Protein AF-A0A076LIF5-F1 (afdb_monomer_lite)

pLDDT: mean 83.2, std 17.37, range [38.41, 97.69]

Structure (mmCIF, N/CA/C/O backbone):
data_AF-A0A076LIF5-F1
#
_entry.id   AF-A0A076LIF5-F1
#
loop_
_atom_site.group_PDB
_atom_site.id
_atom_site.type_symbol
_atom_site.label_atom_id
_atom_site.label_alt_id
_atom_site.label_comp_id
_atom_site.label_asym_id
_atom_site.label_entity_id
_atom_site.label_seq_id
_atom_site.pdbx_PDB_ins_code
_atom_site.Cartn_x
_atom_site.Cartn_y
_atom_site.Cartn_z
_atom_site.occupancy
_atom_site.B_iso_or_equiv
_atom_site.auth_seq_id
_atom_site.auth_comp_id
_atom_site.auth_asym_id
_atom_site.auth_atom_id
_atom_site.pdbx_PDB_model_num
ATOM 1 N N . MET A 1 1 ? 68.777 -13.211 41.791 1.00 39.59 1 MET A N 1
ATOM 2 C CA . MET A 1 1 ? 68.237 -12.254 40.800 1.00 39.59 1 MET A CA 1
ATOM 3 C C . MET A 1 1 ? 66.782 -12.608 40.565 1.00 39.59 1 MET A C 1
ATOM 5 O O . MET A 1 1 ? 66.503 -13.609 39.922 1.00 39.59 1 MET A O 1
ATOM 9 N N . THR A 1 2 ? 65.867 -11.867 41.181 1.00 38.41 2 THR A N 1
ATOM 10 C CA . THR A 1 2 ? 64.433 -12.187 41.182 1.00 38.41 2 THR A CA 1
ATOM 11 C C . THR A 1 2 ? 63.754 -11.378 40.079 1.00 38.41 2 THR A C 1
ATOM 13 O O . THR A 1 2 ? 63.807 -10.152 40.086 1.00 38.41 2 THR A O 1
ATOM 16 N N . MET A 1 3 ? 63.189 -12.066 39.087 1.00 38.62 3 MET A N 1
ATOM 17 C CA . MET A 1 3 ? 62.575 -11.472 37.895 1.00 38.62 3 MET A CA 1
ATOM 18 C C . MET A 1 3 ? 61.210 -10.851 38.254 1.00 38.62 3 MET A C 1
ATOM 20 O O . MET A 1 3 ? 60.306 -11.552 38.704 1.00 38.62 3 MET A O 1
ATOM 24 N N . MET A 1 4 ? 61.048 -9.539 38.061 1.00 39.41 4 MET A N 1
ATOM 25 C CA . MET A 1 4 ? 59.774 -8.825 38.231 1.00 39.41 4 MET A CA 1
ATOM 26 C C . MET A 1 4 ? 58.822 -9.152 37.070 1.00 39.41 4 MET A C 1
ATOM 28 O O . MET A 1 4 ? 59.076 -8.784 35.922 1.00 39.41 4 MET A O 1
ATOM 32 N N . LYS A 1 5 ? 57.705 -9.825 37.367 1.00 47.19 5 LYS A N 1
ATOM 33 C CA . LYS A 1 5 ? 56.624 -10.104 36.412 1.00 47.19 5 LYS A CA 1
ATOM 34 C C . LYS A 1 5 ? 55.783 -8.829 36.248 1.00 47.19 5 LYS A C 1
ATOM 36 O O . LYS A 1 5 ? 55.036 -8.458 37.147 1.00 47.19 5 LYS A O 1
ATOM 41 N N . LYS A 1 6 ? 55.963 -8.116 35.132 1.00 52.69 6 LYS A N 1
ATOM 42 C CA . LYS A 1 6 ? 55.186 -6.913 34.790 1.00 52.69 6 LYS A CA 1
ATOM 43 C C . LYS A 1 6 ? 53.775 -7.325 34.370 1.00 52.69 6 LYS A C 1
ATOM 45 O O . LYS A 1 6 ? 53.594 -7.929 33.317 1.00 52.69 6 LYS A O 1
ATOM 50 N N . THR A 1 7 ? 52.786 -7.008 35.195 1.00 54.66 7 THR A N 1
ATOM 51 C CA . THR A 1 7 ? 51.369 -7.214 34.883 1.00 54.66 7 THR A CA 1
ATOM 52 C C . THR A 1 7 ? 50.858 -5.996 34.113 1.00 54.66 7 THR A C 1
ATOM 54 O O . THR A 1 7 ? 50.659 -4.935 34.697 1.00 54.66 7 THR A O 1
ATOM 57 N N . CYS A 1 8 ? 50.677 -6.122 32.796 1.00 47.34 8 CYS A N 1
ATOM 58 C CA . CYS A 1 8 ? 50.002 -5.105 31.989 1.00 47.34 8 CYS A CA 1
ATOM 59 C C . CYS A 1 8 ? 48.486 -5.212 32.200 1.00 47.34 8 CYS A C 1
ATOM 61 O O . CYS A 1 8 ? 47.868 -6.182 31.765 1.00 47.34 8 CYS A O 1
ATOM 63 N N . MET A 1 9 ? 47.885 -4.216 32.852 1.00 48.94 9 MET A N 1
ATOM 64 C CA . MET A 1 9 ? 46.437 -4.010 32.828 1.00 48.94 9 MET A CA 1
ATOM 65 C C . MET A 1 9 ? 46.052 -3.430 31.465 1.00 48.94 9 MET A C 1
ATOM 67 O O . MET A 1 9 ? 46.381 -2.287 31.157 1.00 48.94 9 MET A O 1
ATOM 71 N N . ALA A 1 10 ? 45.375 -4.224 30.638 1.00 58.47 10 ALA A N 1
ATOM 72 C CA . ALA A 1 10 ? 44.712 -3.723 29.444 1.00 58.47 10 ALA A CA 1
ATOM 73 C C . ALA A 1 10 ? 43.409 -3.023 29.863 1.00 58.47 10 ALA A C 1
ATOM 75 O O . ALA A 1 10 ? 42.516 -3.650 30.434 1.00 58.47 10 ALA A O 1
ATOM 76 N N . LEU A 1 11 ? 43.317 -1.719 29.599 1.00 48.91 11 LEU A N 1
ATOM 77 C CA . LEU A 1 11 ? 42.080 -0.953 29.722 1.00 48.91 11 LEU A CA 1
ATOM 78 C C . LEU A 1 11 ? 41.122 -1.409 28.612 1.00 48.91 11 LEU A C 1
ATOM 80 O O . LEU A 1 11 ? 41.309 -1.079 27.443 1.00 48.91 11 LEU A O 1
ATOM 84 N N . LEU A 1 12 ? 40.100 -2.180 28.975 1.00 52.53 12 LEU A N 1
ATOM 85 C CA . LEU A 1 12 ? 38.962 -2.460 28.105 1.00 52.53 12 LEU A CA 1
ATOM 86 C C . LEU A 1 12 ? 38.072 -1.214 28.076 1.00 52.53 12 LEU A C 1
ATOM 88 O O . LEU A 1 12 ? 37.254 -0.999 28.968 1.00 52.53 12 LEU A O 1
ATOM 92 N N . THR A 1 13 ? 38.236 -0.372 27.056 1.00 56.47 13 THR A N 1
ATOM 93 C CA . THR A 1 13 ? 37.245 0.656 26.728 1.00 56.47 13 THR A CA 1
ATOM 94 C C . THR A 1 13 ? 36.014 -0.047 26.177 1.00 56.47 13 THR A C 1
ATOM 96 O O . THR A 1 13 ? 35.972 -0.426 25.007 1.00 56.47 13 THR A O 1
ATOM 99 N N . VAL A 1 14 ? 35.023 -0.263 27.038 1.00 54.72 14 VAL A N 1
ATOM 100 C CA . VAL A 1 14 ? 33.684 -0.687 26.631 1.00 54.72 14 VAL A CA 1
ATOM 101 C C . VAL A 1 14 ? 33.082 0.489 25.865 1.00 54.72 14 VAL A C 1
ATOM 103 O O . VAL A 1 14 ? 32.572 1.436 26.456 1.00 54.72 14 VAL A O 1
ATOM 106 N N . ALA A 1 15 ? 33.244 0.487 24.543 1.00 51.31 15 ALA A N 1
ATOM 107 C CA . ALA A 1 15 ? 32.549 1.419 23.677 1.00 51.31 15 ALA A CA 1
ATOM 108 C C . ALA A 1 15 ? 31.057 1.099 23.792 1.00 51.31 15 ALA A C 1
ATOM 110 O O . ALA A 1 15 ? 30.582 0.084 23.286 1.00 51.31 15 ALA A O 1
ATOM 111 N N . SER A 1 16 ? 30.336 1.936 24.530 1.00 52.19 16 SER A N 1
ATOM 112 C CA . SER A 1 16 ? 28.887 1.898 24.631 1.00 52.19 16 SER A CA 1
ATOM 113 C C . SER A 1 16 ? 28.310 2.120 23.234 1.00 52.19 16 SER A C 1
ATOM 115 O O . SER A 1 16 ? 28.159 3.257 22.791 1.00 52.19 16 SER A O 1
ATOM 117 N N . CYS A 1 17 ? 28.001 1.044 22.510 1.00 50.72 17 CYS A N 1
ATOM 118 C CA . CYS A 1 17 ? 27.127 1.107 21.346 1.00 50.72 17 CYS A CA 1
ATOM 119 C C . CYS A 1 17 ? 25.717 1.443 21.840 1.00 50.72 17 CYS A C 1
ATOM 121 O O . CYS A 1 17 ? 24.850 0.581 21.948 1.00 50.72 17 CYS A O 1
ATOM 123 N N . SER A 1 18 ? 25.490 2.713 22.158 1.00 47.91 18 SER A N 1
ATOM 124 C CA . SER A 1 18 ? 24.166 3.304 22.311 1.00 47.91 18 SER A CA 1
ATOM 125 C C . SER A 1 18 ? 23.534 3.432 20.923 1.00 47.91 18 SER A C 1
ATOM 127 O O . SER A 1 18 ? 23.308 4.530 20.422 1.00 47.91 18 SER A O 1
ATOM 129 N N . GLY A 1 19 ? 23.312 2.296 20.261 1.00 51.47 19 GLY A N 1
ATOM 130 C CA . GLY A 1 19 ? 22.458 2.225 19.089 1.00 51.47 19 GLY A CA 1
ATOM 131 C C . GLY A 1 19 ? 21.035 2.451 19.567 1.00 51.47 19 GLY A C 1
ATOM 132 O O . GLY A 1 19 ? 20.452 1.593 20.224 1.00 51.47 19 GLY A O 1
ATOM 133 N N . ILE A 1 20 ? 20.499 3.636 19.299 1.00 53.31 20 ILE A N 1
ATOM 134 C CA . ILE A 1 20 ? 19.080 3.921 19.476 1.00 53.31 20 ILE A CA 1
ATOM 135 C C . ILE A 1 20 ? 18.372 2.979 18.501 1.00 53.31 20 ILE A C 1
ATOM 137 O O . ILE A 1 20 ? 18.445 3.189 17.292 1.00 53.31 20 ILE A O 1
ATOM 141 N N . ALA A 1 21 ? 17.777 1.893 18.994 1.00 57.25 21 ALA A N 1
ATOM 142 C CA . ALA A 1 21 ? 16.956 1.031 18.158 1.00 57.25 21 ALA A CA 1
ATOM 143 C C . ALA A 1 21 ? 15.791 1.888 17.647 1.00 57.25 21 ALA A C 1
ATOM 145 O O . ALA A 1 21 ? 14.890 2.234 18.413 1.00 57.25 21 ALA A O 1
ATOM 146 N N . GLN A 1 22 ? 15.844 2.314 16.382 1.00 60.78 22 GLN A N 1
ATOM 147 C CA . GLN A 1 22 ? 14.702 2.953 15.744 1.00 60.78 22 GLN A CA 1
ATOM 148 C C . GLN A 1 22 ? 13.582 1.919 15.717 1.00 60.78 22 GLN A C 1
ATOM 150 O O . GLN A 1 22 ? 13.740 0.840 15.150 1.00 60.78 22 GLN A O 1
ATOM 155 N N . ALA A 1 23 ? 12.472 2.228 16.388 1.00 69.88 23 ALA A N 1
ATOM 156 C CA . ALA A 1 23 ? 11.289 1.389 16.327 1.00 69.88 23 ALA A CA 1
ATOM 157 C C . ALA A 1 23 ? 10.879 1.243 14.856 1.00 69.88 23 ALA A C 1
ATOM 159 O O . ALA A 1 23 ? 10.727 2.247 14.156 1.00 69.88 23 ALA A O 1
ATOM 160 N N . ALA A 1 24 ? 10.745 -0.002 14.394 1.00 81.19 24 ALA A N 1
ATOM 161 C CA . ALA A 1 24 ? 10.328 -0.285 13.030 1.00 81.19 24 ALA A CA 1
ATOM 162 C C . ALA A 1 24 ? 8.966 0.368 12.763 1.00 81.19 24 ALA A C 1
ATOM 164 O O . ALA A 1 24 ? 8.051 0.302 13.589 1.00 81.19 24 ALA A O 1
ATOM 165 N N . GLU A 1 25 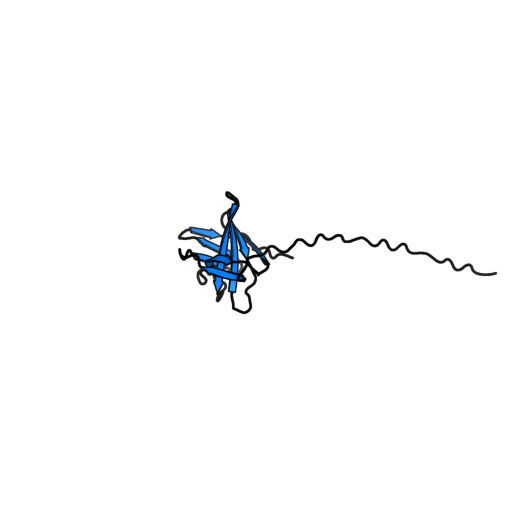? 8.834 1.016 11.610 1.00 90.69 25 GLU A N 1
ATOM 166 C CA . GLU A 1 25 ? 7.579 1.642 11.221 1.00 90.69 25 GLU A CA 1
ATOM 167 C C . GLU A 1 25 ? 6.514 0.562 10.976 1.00 90.69 25 GLU A C 1
ATOM 169 O O . GLU A 1 25 ? 6.734 -0.370 10.208 1.00 90.69 25 GLU A O 1
ATOM 174 N N . MET A 1 26 ? 5.352 0.679 11.625 1.00 92.25 26 MET A N 1
ATOM 175 C CA . MET A 1 26 ? 4.290 -0.331 11.555 1.00 92.25 26 MET A CA 1
ATOM 176 C C . MET A 1 26 ? 3.204 0.034 10.529 1.00 92.25 26 MET A C 1
ATOM 178 O O . MET A 1 26 ? 2.905 1.211 10.278 1.00 92.25 26 MET A O 1
ATOM 182 N N . ILE A 1 27 ? 2.595 -1.002 9.948 1.00 95.00 27 ILE A N 1
ATOM 183 C CA . ILE A 1 27 ? 1.412 -0.961 9.082 1.00 95.00 27 ILE A CA 1
ATOM 184 C C . ILE A 1 27 ? 0.382 -1.920 9.688 1.00 95.00 27 ILE A C 1
ATOM 186 O O . ILE A 1 27 ? 0.380 -3.125 9.426 1.00 95.00 27 ILE A O 1
ATOM 190 N N . GLY A 1 28 ? -0.471 -1.384 10.560 1.00 91.50 28 GLY A N 1
ATOM 191 C CA . GLY A 1 28 ? -1.278 -2.210 11.457 1.00 91.50 28 GLY A CA 1
ATOM 192 C C . GLY A 1 28 ? -0.378 -3.031 12.395 1.00 91.50 28 GLY A C 1
ATOM 193 O O . GLY A 1 28 ? 0.519 -2.451 13.004 1.00 91.50 28 GLY A O 1
ATOM 194 N N . PRO A 1 29 ? -0.554 -4.362 12.502 1.00 90.62 29 PRO A N 1
ATOM 195 C CA . PRO A 1 29 ? 0.258 -5.208 13.374 1.00 90.62 29 PRO A CA 1
ATOM 196 C C . PRO A 1 29 ? 1.570 -5.664 12.715 1.00 90.62 29 PRO A C 1
ATOM 198 O O . PRO A 1 29 ? 2.330 -6.415 13.323 1.00 90.62 29 PRO A O 1
ATOM 201 N N . TYR A 1 30 ? 1.837 -5.261 11.469 1.00 91.94 30 TYR A N 1
ATOM 202 C CA . TYR A 1 30 ? 2.964 -5.759 10.685 1.00 91.94 30 TYR A CA 1
ATOM 203 C C . TYR A 1 30 ? 4.065 -4.701 10.553 1.00 91.94 30 TYR A C 1
ATOM 205 O O . TYR A 1 30 ? 3.752 -3.548 10.242 1.00 91.94 30 TYR A O 1
ATOM 213 N N . PRO A 1 31 ? 5.346 -5.065 10.728 1.00 92.94 31 PRO A N 1
ATOM 214 C CA . PRO A 1 31 ? 6.443 -4.156 10.435 1.00 92.94 31 PRO A CA 1
ATOM 215 C C . PRO A 1 31 ? 6.516 -3.885 8.930 1.00 92.94 31 PRO A C 1
ATOM 217 O O . PRO A 1 31 ? 6.360 -4.792 8.102 1.00 92.94 31 PRO A O 1
ATOM 220 N N . ALA A 1 32 ? 6.765 -2.631 8.567 1.00 95.06 32 ALA A N 1
ATOM 221 C CA . ALA A 1 32 ? 7.179 -2.288 7.220 1.00 95.06 32 ALA A CA 1
ATOM 222 C C . ALA A 1 32 ? 8.563 -2.896 6.958 1.00 95.06 32 ALA A C 1
ATOM 224 O O . ALA A 1 32 ? 9.445 -2.850 7.813 1.00 95.06 32 ALA A O 1
ATOM 225 N N . VAL A 1 33 ? 8.747 -3.468 5.772 1.00 94.38 33 VAL A N 1
ATOM 226 C CA . VAL A 1 33 ? 10.000 -4.124 5.359 1.00 94.38 33 VAL A CA 1
ATOM 227 C C . VAL A 1 33 ? 10.763 -3.318 4.320 1.00 94.38 33 VAL A C 1
ATOM 229 O O . VAL A 1 33 ? 11.900 -3.638 3.996 1.00 94.38 33 VAL A O 1
ATOM 232 N N . GLY A 1 34 ? 10.143 -2.277 3.777 1.00 93.06 34 GLY A N 1
ATOM 233 C CA . GLY A 1 34 ? 10.798 -1.389 2.842 1.00 93.06 34 GLY A CA 1
ATOM 234 C C . GLY A 1 34 ? 9.859 -0.367 2.234 1.00 93.06 34 GLY A C 1
ATOM 235 O O . GLY A 1 34 ? 8.654 -0.335 2.521 1.00 93.06 34 GLY A O 1
ATOM 236 N N . GLU A 1 35 ? 10.440 0.453 1.372 1.00 95.06 35 GLU A N 1
ATOM 237 C CA . GLU A 1 35 ? 9.791 1.609 0.785 1.00 95.06 35 GLU A CA 1
ATOM 238 C C . GLU A 1 35 ? 10.134 1.832 -0.685 1.00 95.06 35 GLU A C 1
ATOM 240 O O . GLU A 1 35 ? 11.171 1.414 -1.195 1.00 95.06 35 GLU A O 1
ATOM 245 N N . THR A 1 36 ? 9.250 2.545 -1.369 1.00 94.69 36 THR A N 1
ATOM 246 C CA . THR A 1 36 ? 9.486 3.121 -2.692 1.00 94.69 36 THR A CA 1
ATOM 247 C C . THR A 1 36 ? 8.723 4.441 -2.817 1.00 94.69 36 THR A C 1
ATOM 249 O O . THR A 1 36 ? 7.856 4.753 -1.995 1.00 94.69 36 THR A O 1
ATOM 252 N N . ASN A 1 37 ? 9.034 5.237 -3.836 1.00 96.12 37 ASN A N 1
ATOM 253 C CA . ASN A 1 37 ? 8.267 6.420 -4.198 1.00 96.12 37 ASN A CA 1
ATOM 254 C C . ASN A 1 37 ? 7.595 6.214 -5.557 1.00 96.12 37 ASN A C 1
ATOM 256 O O . ASN A 1 37 ? 8.270 5.899 -6.534 1.00 96.12 37 ASN A O 1
ATOM 260 N N . CYS A 1 38 ? 6.285 6.428 -5.635 1.00 94.69 38 CYS A N 1
ATOM 261 C CA . CYS A 1 38 ? 5.509 6.288 -6.862 1.00 94.69 38 CYS A CA 1
ATOM 262 C C . CYS A 1 38 ? 4.799 7.613 -7.168 1.00 94.69 38 CYS A C 1
ATOM 264 O O . CYS A 1 38 ? 3.782 7.930 -6.556 1.00 94.69 38 CYS A O 1
ATOM 266 N N . GLY A 1 39 ? 5.329 8.399 -8.110 1.00 92.06 39 GLY A N 1
ATOM 267 C CA . GLY A 1 39 ? 4.710 9.671 -8.507 1.00 92.06 39 GLY A CA 1
ATOM 268 C C . GLY A 1 39 ? 4.666 10.729 -7.397 1.00 92.06 39 GLY A C 1
ATOM 269 O O . GLY A 1 39 ? 3.714 11.496 -7.332 1.00 92.06 39 GLY A O 1
ATOM 270 N N . GLY A 1 40 ? 5.658 10.747 -6.503 1.00 94.06 40 GLY A N 1
ATOM 271 C CA . GLY A 1 40 ? 5.704 11.634 -5.337 1.00 94.06 40 GLY A CA 1
ATOM 272 C C . GLY A 1 40 ? 5.121 11.010 -4.068 1.00 94.06 40 GLY A C 1
ATOM 273 O O . GLY A 1 40 ? 5.473 11.443 -2.974 1.00 94.06 40 GLY A O 1
ATOM 274 N N . LEU A 1 41 ? 4.319 9.949 -4.187 1.00 97.06 41 LEU A N 1
ATOM 275 C CA . LEU A 1 41 ? 3.717 9.251 -3.052 1.00 97.06 41 LEU A CA 1
ATOM 276 C C . LEU A 1 41 ? 4.729 8.304 -2.405 1.00 97.06 41 LEU A C 1
ATOM 278 O O . LEU A 1 41 ? 5.321 7.463 -3.088 1.00 97.06 41 LEU A O 1
ATOM 282 N N . LYS A 1 42 ? 4.906 8.411 -1.085 1.00 97.00 42 LYS A N 1
ATOM 283 C CA . LYS A 1 42 ? 5.714 7.465 -0.309 1.00 97.00 42 LYS A CA 1
ATOM 284 C C . LYS A 1 42 ? 4.902 6.190 -0.108 1.00 97.00 42 LYS A C 1
ATOM 286 O O . LYS A 1 42 ? 3.813 6.248 0.454 1.00 97.00 42 LYS A O 1
ATOM 291 N N . VAL A 1 43 ? 5.432 5.051 -0.538 1.00 97.19 43 VAL A N 1
ATOM 292 C CA . VAL A 1 43 ? 4.790 3.740 -0.401 1.00 97.19 43 VAL A CA 1
ATOM 293 C C . VAL A 1 43 ? 5.655 2.869 0.492 1.00 97.19 43 VAL A C 1
ATOM 295 O O . VAL A 1 43 ? 6.744 2.462 0.097 1.00 97.19 43 VAL A O 1
ATOM 298 N N . LEU A 1 44 ? 5.156 2.565 1.683 1.00 96.94 44 LEU A N 1
ATOM 299 C CA . LEU A 1 44 ? 5.713 1.532 2.548 1.00 96.94 44 LEU A CA 1
ATOM 300 C C . LEU A 1 44 ? 4.966 0.231 2.342 1.00 96.94 44 LEU A C 1
ATOM 302 O O . LEU A 1 44 ? 3.760 0.236 2.083 1.00 96.94 44 LEU A O 1
ATOM 306 N N . SER A 1 45 ? 5.664 -0.882 2.523 1.00 95.19 45 SER A N 1
ATOM 307 C CA . SER A 1 45 ? 5.048 -2.194 2.387 1.00 95.19 45 SER A CA 1
ATOM 308 C C . SER A 1 45 ? 5.515 -3.181 3.443 1.00 95.19 45 SER A C 1
ATOM 310 O O . SER A 1 45 ? 6.638 -3.076 3.935 1.00 95.19 45 SER A O 1
ATOM 312 N N . THR A 1 46 ? 4.654 -4.135 3.781 1.00 95.12 46 THR A N 1
ATOM 313 C CA . THR A 1 46 ? 4.989 -5.275 4.644 1.00 95.12 46 THR A CA 1
ATOM 314 C C . THR A 1 46 ? 5.556 -6.429 3.821 1.00 95.12 46 THR A C 1
ATOM 316 O O . THR A 1 46 ? 5.376 -6.486 2.605 1.00 95.12 46 THR A O 1
ATOM 319 N N . ALA A 1 47 ? 6.167 -7.413 4.481 1.00 91.19 47 ALA A N 1
ATOM 320 C CA . ALA A 1 47 ? 6.307 -8.731 3.871 1.00 91.19 47 ALA A CA 1
ATOM 321 C C . ALA A 1 47 ? 4.923 -9.365 3.634 1.00 91.19 47 ALA A C 1
ATOM 323 O O . ALA A 1 47 ? 3.925 -8.970 4.250 1.00 91.19 47 ALA A O 1
ATOM 324 N N . ILE A 1 48 ? 4.882 -10.367 2.757 1.00 90.88 48 ILE A N 1
ATOM 325 C CA . ILE A 1 48 ? 3.725 -11.252 2.618 1.00 90.88 48 ILE A CA 1
ATOM 326 C C . ILE A 1 48 ? 3.684 -12.157 3.854 1.00 90.88 48 ILE A C 1
ATOM 328 O O . ILE A 1 48 ? 4.668 -12.831 4.159 1.00 90.88 48 ILE A O 1
ATOM 332 N N . ASN A 1 49 ? 2.568 -12.153 4.581 1.00 89.12 49 ASN A N 1
ATOM 333 C CA . ASN A 1 49 ? 2.398 -12.991 5.768 1.00 89.12 49 ASN A CA 1
ATOM 334 C C . ASN A 1 49 ? 1.940 -14.423 5.411 1.00 89.12 49 ASN A C 1
ATOM 336 O O . ASN A 1 49 ? 1.724 -14.752 4.244 1.00 89.12 49 ASN A O 1
ATOM 340 N N . SER A 1 50 ? 1.754 -15.280 6.421 1.00 88.56 50 SER A N 1
ATOM 341 C CA . SER A 1 50 ? 1.336 -16.683 6.244 1.00 88.56 50 SER A CA 1
ATOM 342 C C . SER A 1 50 ? -0.015 -16.866 5.545 1.00 88.56 50 SER A C 1
ATOM 344 O O . SER A 1 50 ? -0.257 -17.911 4.947 1.00 88.56 50 SER A O 1
ATOM 346 N N . ASP A 1 51 ? -0.878 -15.851 5.574 1.00 89.50 51 ASP A N 1
ATOM 347 C CA . ASP A 1 51 ? -2.194 -15.867 4.926 1.00 89.50 51 ASP A CA 1
ATOM 348 C C . ASP A 1 51 ? -2.143 -15.334 3.483 1.00 89.50 51 ASP A C 1
ATOM 350 O O . ASP A 1 51 ? -3.177 -15.134 2.834 1.00 89.50 51 ASP A O 1
ATOM 354 N N . ASN A 1 52 ? -0.932 -15.118 2.961 1.00 91.19 52 ASN A N 1
ATOM 355 C CA . ASN A 1 52 ? -0.644 -14.424 1.710 1.00 91.19 52 ASN A CA 1
ATOM 356 C C . ASN A 1 52 ? -1.134 -12.973 1.700 1.00 91.19 52 ASN A C 1
ATOM 358 O O . ASN A 1 52 ? -1.442 -12.436 0.639 1.00 91.19 52 ASN A O 1
ATOM 362 N N . MET A 1 53 ? -1.241 -12.326 2.858 1.00 93.06 53 MET A N 1
ATOM 363 C CA . MET A 1 53 ? -1.665 -10.932 2.944 1.00 93.06 53 MET A CA 1
ATOM 364 C C . MET A 1 53 ? -0.458 -10.001 2.960 1.00 93.06 53 MET A C 1
ATOM 366 O O . MET A 1 53 ? 0.560 -10.288 3.589 1.00 93.06 53 MET A O 1
ATOM 370 N N . MET A 1 54 ? -0.598 -8.861 2.295 1.00 95.06 54 MET A N 1
ATOM 371 C CA . MET A 1 54 ? 0.385 -7.785 2.294 1.00 95.06 54 MET A CA 1
ATOM 372 C C . MET A 1 54 ? -0.322 -6.448 2.459 1.00 95.06 54 MET A C 1
ATOM 374 O O . MET A 1 54 ? -1.323 -6.181 1.784 1.00 95.06 54 MET A O 1
ATOM 378 N N . ALA A 1 55 ? 0.210 -5.613 3.347 1.00 96.56 55 ALA A N 1
ATOM 379 C CA . ALA A 1 55 ? -0.300 -4.277 3.593 1.00 96.56 55 ALA A CA 1
ATOM 380 C C . ALA A 1 55 ? 0.638 -3.220 3.003 1.00 96.56 55 ALA A C 1
ATOM 382 O O . ALA A 1 55 ? 1.862 -3.372 2.988 1.00 96.56 55 ALA A O 1
ATOM 383 N N . LEU A 1 56 ? 0.038 -2.135 2.530 1.00 97.31 56 LEU A N 1
ATOM 384 C CA . LEU A 1 56 ? 0.715 -0.936 2.071 1.00 97.31 56 LEU A CA 1
ATOM 385 C C . LEU A 1 56 ? 0.280 0.235 2.940 1.00 97.31 56 LEU A C 1
ATOM 387 O O . LEU A 1 56 ? -0.893 0.349 3.299 1.00 97.31 56 LEU A O 1
ATOM 391 N N . LYS A 1 57 ? 1.215 1.135 3.218 1.00 97.69 57 LYS A N 1
ATOM 392 C CA . LYS A 1 57 ? 0.926 2.458 3.760 1.00 97.69 57 LYS A CA 1
ATOM 393 C C . LYS A 1 57 ? 1.407 3.483 2.754 1.00 97.69 57 LYS A C 1
ATOM 395 O O . LYS A 1 57 ? 2.596 3.536 2.448 1.00 97.69 57 LYS A O 1
ATOM 400 N N . ILE A 1 58 ? 0.469 4.250 2.217 1.00 97.62 58 ILE A N 1
ATOM 401 C CA . ILE A 1 58 ? 0.740 5.253 1.195 1.00 97.62 58 ILE A CA 1
ATOM 402 C C . ILE A 1 58 ? 0.512 6.618 1.807 1.00 97.62 58 ILE A C 1
ATOM 404 O O . ILE A 1 58 ? -0.589 6.909 2.275 1.00 97.62 58 ILE A O 1
ATOM 408 N N . THR A 1 59 ? 1.555 7.434 1.792 1.00 97.56 59 THR A N 1
ATOM 409 C CA . THR A 1 59 ? 1.525 8.799 2.301 1.00 97.56 59 THR A CA 1
ATOM 410 C C . THR A 1 59 ? 1.766 9.763 1.152 1.00 97.56 59 THR A C 1
ATOM 412 O O . THR A 1 59 ? 2.761 9.637 0.436 1.00 97.56 59 THR A O 1
ATOM 415 N N . ASP A 1 60 ? 0.868 10.729 0.992 1.00 95.75 60 ASP A N 1
ATOM 416 C CA . ASP A 1 60 ? 1.080 11.896 0.141 1.00 95.75 60 ASP A CA 1
ATOM 417 C C . ASP A 1 60 ? 1.850 12.959 0.943 1.00 95.75 60 ASP A C 1
ATOM 419 O O . ASP A 1 60 ? 1.289 13.558 1.864 1.00 95.75 60 ASP A O 1
ATOM 423 N N . PRO A 1 61 ? 3.135 13.217 0.637 1.00 91.94 61 PRO A N 1
ATOM 424 C CA . PRO A 1 61 ? 3.935 14.163 1.410 1.00 91.94 61 PRO A CA 1
ATOM 425 C C . PRO A 1 61 ? 3.477 15.619 1.254 1.00 91.94 61 PRO A C 1
ATOM 427 O O . PRO A 1 61 ? 3.849 16.458 2.070 1.00 91.94 61 PRO A O 1
ATOM 430 N N . SER A 1 62 ? 2.691 15.945 0.220 1.00 93.88 62 SER A N 1
ATOM 431 C CA . SER A 1 62 ? 2.237 17.320 -0.030 1.00 93.88 62 SER A CA 1
ATOM 432 C C . SER A 1 62 ? 1.177 17.788 0.971 1.00 93.88 62 SER A C 1
ATOM 434 O O . SER A 1 62 ? 1.047 18.985 1.223 1.00 93.88 62 SER A O 1
ATOM 436 N N . ASN A 1 63 ? 0.436 16.846 1.560 1.00 94.69 63 ASN A N 1
ATOM 437 C CA . ASN A 1 63 ? -0.654 17.110 2.502 1.00 94.69 63 ASN A CA 1
ATOM 438 C C . ASN A 1 63 ? -0.633 16.189 3.741 1.00 94.69 63 ASN A C 1
ATOM 440 O O . ASN A 1 63 ? -1.513 16.295 4.593 1.00 94.69 63 ASN A O 1
ATOM 444 N N . ASN A 1 64 ? 0.369 15.312 3.859 1.00 93.12 64 ASN A N 1
ATOM 445 C CA . ASN A 1 64 ? 0.532 14.305 4.912 1.00 93.12 64 ASN A CA 1
ATOM 446 C C . ASN A 1 64 ? -0.642 13.319 5.059 1.00 93.12 64 ASN A C 1
ATOM 448 O O . ASN A 1 64 ? -0.763 12.644 6.087 1.00 93.12 64 ASN A O 1
ATOM 452 N N . LEU A 1 65 ? -1.500 13.185 4.043 1.00 95.06 65 LEU A N 1
ATOM 453 C CA . LEU A 1 65 ? -2.569 12.195 4.050 1.00 95.06 65 LEU A CA 1
ATOM 454 C C . LEU A 1 65 ? -1.964 10.798 3.944 1.00 95.06 65 LEU A C 1
ATOM 456 O O 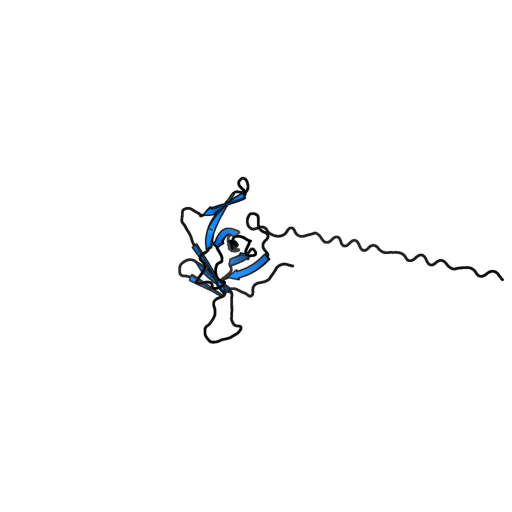. LEU A 1 65 ? -1.224 10.500 3.010 1.00 95.06 65 LEU A O 1
ATOM 460 N N . THR A 1 66 ? -2.312 9.933 4.893 1.00 96.25 66 THR A N 1
ATOM 461 C CA . THR A 1 66 ? -1.850 8.546 4.936 1.00 96.25 66 THR A CA 1
ATOM 462 C C . THR A 1 66 ? -3.026 7.590 4.822 1.00 96.25 66 THR A C 1
ATOM 464 O O . THR A 1 66 ? -4.023 7.728 5.529 1.00 96.25 66 THR A O 1
ATOM 467 N N . GLN A 1 67 ? -2.900 6.605 3.940 1.00 97.06 67 GLN A N 1
ATOM 468 C CA . GLN A 1 67 ? -3.914 5.593 3.673 1.00 97.06 67 GLN A CA 1
ATOM 469 C C . GLN A 1 67 ? -3.308 4.194 3.746 1.00 97.06 67 GLN A C 1
ATOM 471 O O . GLN A 1 67 ? -2.175 3.970 3.314 1.00 97.06 67 GLN A O 1
ATOM 476 N N . LEU A 1 68 ? -4.076 3.250 4.289 1.00 97.62 68 LEU A N 1
ATOM 477 C CA . LEU A 1 68 ? -3.671 1.854 4.404 1.00 97.62 68 LEU A CA 1
ATOM 478 C C . LEU A 1 68 ? -4.411 1.026 3.366 1.00 97.62 68 LEU A C 1
ATOM 480 O O . LEU A 1 68 ? -5.627 1.129 3.232 1.00 97.62 68 LEU A O 1
ATOM 484 N N . TYR A 1 69 ? -3.684 0.180 2.656 1.00 97.25 69 TYR A N 1
ATOM 485 C CA . TYR A 1 69 ? -4.253 -0.713 1.661 1.00 97.25 69 TYR A CA 1
ATOM 486 C C . TYR A 1 69 ? -3.849 -2.144 1.971 1.00 97.25 69 TYR A C 1
ATOM 488 O O . TYR A 1 69 ? -2.724 -2.395 2.392 1.00 97.25 69 TYR A O 1
ATOM 496 N N . LEU A 1 70 ? -4.754 -3.091 1.753 1.00 96.25 70 LEU A N 1
ATOM 497 C CA . LEU A 1 70 ? -4.518 -4.500 2.044 1.00 96.25 70 LEU A CA 1
ATOM 498 C C . LEU A 1 70 ? -4.923 -5.354 0.843 1.00 96.25 70 LEU A C 1
ATOM 500 O O . LEU A 1 70 ? -5.965 -5.117 0.227 1.00 96.25 70 LEU A O 1
ATOM 504 N N . ALA A 1 71 ? -4.108 -6.352 0.516 1.00 95.12 71 ALA A N 1
ATOM 505 C CA . ALA A 1 71 ? -4.435 -7.347 -0.498 1.00 95.12 71 ALA A CA 1
ATOM 506 C C . ALA A 1 71 ? -4.001 -8.741 -0.071 1.00 95.12 71 ALA A C 1
ATOM 508 O O . ALA A 1 71 ? -3.025 -8.903 0.664 1.00 95.12 71 ALA A O 1
ATOM 509 N N . LYS A 1 72 ? -4.676 -9.742 -0.640 1.00 93.06 72 LYS A N 1
ATOM 510 C CA . LYS A 1 72 ? -4.106 -11.077 -0.772 1.00 93.06 72 LYS A CA 1
ATOM 511 C C . LYS A 1 72 ? -3.163 -11.067 -1.971 1.00 93.06 72 LYS A C 1
ATOM 513 O O . LYS A 1 72 ? -3.609 -10.942 -3.110 1.00 93.06 72 LYS A O 1
ATOM 518 N N . ARG A 1 73 ? -1.862 -11.146 -1.720 1.00 86.69 73 ARG A N 1
ATOM 519 C CA . ARG A 1 73 ? -0.827 -11.120 -2.748 1.00 86.69 73 ARG A CA 1
ATOM 520 C C . ARG A 1 73 ? -0.618 -12.525 -3.299 1.00 86.69 73 ARG A C 1
ATOM 522 O O . ARG A 1 73 ? 0.179 -13.298 -2.785 1.00 86.69 73 ARG A O 1
ATOM 529 N N . THR A 1 74 ? -1.390 -12.854 -4.330 1.00 83.38 74 THR A N 1
ATOM 530 C CA . THR A 1 74 ? -1.304 -14.133 -5.053 1.00 83.38 74 THR A CA 1
ATOM 531 C C . THR A 1 74 ? -0.271 -14.114 -6.177 1.00 83.38 74 THR A C 1
ATOM 533 O O . THR A 1 74 ? 0.145 -15.174 -6.631 1.00 83.38 74 THR A O 1
ATOM 536 N N . GLU A 1 75 ? 0.129 -12.925 -6.634 1.00 84.69 75 GLU A N 1
ATOM 537 C CA . GLU A 1 75 ? 1.070 -12.705 -7.734 1.00 84.69 75 GLU A CA 1
ATOM 538 C C . GLU A 1 75 ? 1.885 -11.426 -7.477 1.00 84.69 75 GLU A C 1
ATOM 540 O O . GLU A 1 75 ? 1.428 -10.517 -6.781 1.00 84.69 75 GLU A O 1
ATOM 545 N N . ASP A 1 76 ? 3.078 -11.323 -8.066 1.00 80.00 76 ASP A N 1
ATOM 546 C CA . ASP A 1 76 ? 3.924 -10.125 -7.948 1.00 80.00 76 ASP A CA 1
ATOM 547 C C . ASP A 1 76 ? 3.583 -9.020 -8.950 1.00 80.00 76 ASP A C 1
ATOM 549 O O . ASP A 1 76 ? 3.998 -7.869 -8.783 1.00 80.00 76 ASP A O 1
ATOM 553 N N . MET A 1 77 ? 2.828 -9.354 -9.997 1.00 83.44 77 MET A N 1
ATOM 554 C CA . MET A 1 77 ? 2.507 -8.431 -11.076 1.00 83.44 77 MET A CA 1
ATOM 555 C C . MET A 1 77 ? 1.473 -7.377 -10.650 1.00 83.44 77 MET A C 1
ATOM 557 O O . MET A 1 77 ? 0.412 -7.692 -10.108 1.00 83.44 77 MET A O 1
ATOM 561 N N . SER A 1 78 ? 1.760 -6.108 -10.953 1.00 80.06 78 SER A N 1
ATOM 562 C CA . SER A 1 78 ? 0.924 -4.958 -10.570 1.00 80.06 78 SER A CA 1
ATOM 563 C C . SER A 1 78 ? -0.516 -5.047 -11.079 1.00 80.06 78 SER A C 1
ATOM 565 O O . SER A 1 78 ? -1.446 -4.663 -10.379 1.00 80.06 78 SER A O 1
ATOM 567 N N . ASP A 1 79 ? -0.739 -5.580 -12.277 1.00 83.38 79 ASP A N 1
ATOM 568 C CA . ASP A 1 79 ? -2.059 -5.719 -12.897 1.00 83.38 79 ASP A CA 1
ATOM 569 C C . ASP A 1 79 ? -2.857 -6.926 -12.377 1.00 83.38 79 ASP A C 1
ATOM 571 O O . ASP A 1 79 ? -4.022 -7.093 -12.744 1.00 83.38 79 ASP A O 1
ATOM 575 N N . LYS A 1 80 ? -2.277 -7.747 -11.500 1.00 86.12 80 LYS A N 1
ATOM 576 C CA . LYS A 1 80 ? -2.906 -8.979 -11.003 1.00 86.12 80 LYS A CA 1
ATOM 577 C C . LYS A 1 80 ? -3.485 -8.843 -9.606 1.00 86.12 80 LYS A C 1
ATOM 579 O O . LYS A 1 80 ? -4.482 -9.488 -9.301 1.00 86.12 80 LYS A O 1
ATOM 584 N N . VAL A 1 81 ? -2.922 -7.959 -8.785 1.00 89.00 81 VAL A N 1
ATOM 585 C CA . VAL A 1 81 ? -3.342 -7.783 -7.391 1.00 89.00 81 VAL A CA 1
ATOM 586 C C . VAL A 1 81 ? -3.920 -6.387 -7.175 1.00 89.00 81 VAL A C 1
ATOM 588 O O . VAL A 1 81 ? -3.248 -5.374 -7.374 1.00 89.00 81 VAL A O 1
ATOM 591 N N . ALA A 1 82 ? -5.183 -6.339 -6.747 1.00 93.75 82 ALA A N 1
ATOM 592 C CA . ALA A 1 82 ? -5.841 -5.116 -6.307 1.00 93.75 82 ALA A CA 1
ATOM 593 C C . ALA A 1 82 ? -5.763 -5.008 -4.779 1.00 93.75 82 ALA A C 1
ATOM 595 O O . ALA A 1 82 ? -6.224 -5.896 -4.061 1.00 93.75 82 ALA A O 1
ATOM 596 N N . TYR A 1 83 ? -5.199 -3.909 -4.286 1.00 96.31 83 TYR A N 1
ATOM 597 C CA . TYR A 1 83 ? -5.171 -3.588 -2.866 1.00 96.31 83 TYR A CA 1
ATOM 598 C C . TYR A 1 83 ? -6.355 -2.702 -2.530 1.00 96.31 83 TYR A C 1
ATOM 600 O O . TYR A 1 83 ? -6.597 -1.700 -3.199 1.00 96.31 83 TYR A O 1
ATOM 608 N N . THR A 1 84 ? -7.085 -3.074 -1.486 1.00 97.06 84 THR A N 1
ATOM 609 C CA . THR A 1 84 ? -8.302 -2.381 -1.062 1.00 97.06 84 THR A CA 1
ATOM 610 C C . THR A 1 84 ? -7.978 -1.429 0.075 1.00 97.06 84 THR A C 1
ATOM 612 O O . THR A 1 84 ? -7.342 -1.832 1.055 1.00 97.06 84 THR A O 1
ATOM 615 N N . LEU A 1 85 ? -8.424 -0.178 -0.045 1.00 97.50 85 LEU A N 1
ATOM 616 C CA . LEU A 1 85 ? -8.345 0.811 1.023 1.00 97.50 85 LEU A CA 1
ATOM 617 C C . LEU A 1 85 ? -9.006 0.227 2.267 1.00 97.50 85 LEU A C 1
ATOM 619 O O . LEU A 1 85 ? -10.122 -0.282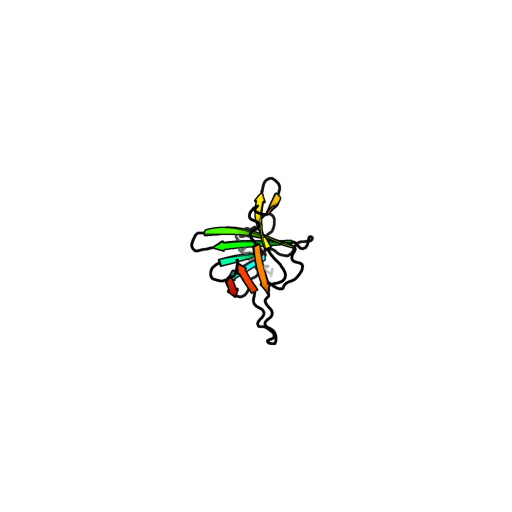 2.205 1.00 97.50 85 LEU A O 1
ATOM 623 N N . SER A 1 86 ? -8.301 0.267 3.385 1.00 97.31 86 SER A N 1
ATOM 624 C CA . SER A 1 86 ? -8.722 -0.368 4.623 1.00 97.31 86 SER A CA 1
ATOM 625 C C . SER A 1 86 ? -8.447 0.545 5.807 1.00 97.31 86 SER A C 1
ATOM 627 O O . SER A 1 86 ? -7.501 1.332 5.813 1.00 97.31 86 SER A O 1
ATOM 629 N N . ARG A 1 87 ? -9.266 0.407 6.844 1.00 95.56 87 ARG A N 1
ATOM 630 C CA . ARG A 1 87 ? -9.022 0.987 8.165 1.00 95.56 87 ARG A CA 1
ATOM 631 C C . ARG A 1 87 ? -8.473 -0.101 9.067 1.00 95.56 87 ARG A C 1
ATOM 633 O O . ARG A 1 87 ? -8.929 -1.240 8.987 1.00 95.56 87 ARG A O 1
ATOM 640 N N . TYR A 1 88 ? -7.506 0.246 9.902 1.00 94.88 88 TYR A N 1
ATOM 641 C CA . TYR A 1 88 ? -7.012 -0.644 10.942 1.00 94.88 88 TYR A CA 1
ATOM 642 C C . TYR A 1 88 ? -7.603 -0.215 12.282 1.00 94.88 88 TYR A C 1
ATOM 644 O O . TYR A 1 88 ? -7.490 0.951 12.651 1.00 94.88 88 TYR A O 1
ATOM 652 N N . ASP A 1 89 ? -8.254 -1.143 12.973 1.00 94.38 89 ASP A N 1
ATOM 653 C CA . ASP A 1 89 ? -8.722 -0.951 14.342 1.00 94.38 89 ASP A CA 1
ATOM 654 C C . ASP A 1 89 ? -7.733 -1.611 15.305 1.00 94.38 89 ASP A C 1
ATOM 656 O O . ASP A 1 89 ? -7.587 -2.835 15.314 1.00 94.38 89 ASP A O 1
ATOM 660 N N . GLU A 1 90 ? -7.051 -0.798 16.111 1.00 92.50 90 GLU A N 1
ATOM 661 C CA . GLU A 1 90 ? -6.056 -1.267 17.078 1.00 92.50 90 GLU A CA 1
ATOM 662 C C . GLU A 1 90 ? -6.674 -2.113 18.194 1.00 92.50 90 GLU A C 1
ATOM 664 O O . GLU A 1 90 ? -6.026 -3.040 18.677 1.00 92.50 90 GLU A O 1
ATOM 669 N N . ALA A 1 91 ? -7.927 -1.843 18.582 1.00 93.44 91 ALA A N 1
ATOM 670 C CA . ALA A 1 91 ? -8.579 -2.552 19.680 1.00 93.44 91 ALA A CA 1
ATOM 671 C C . ALA A 1 91 ? -8.920 -3.997 19.300 1.00 93.44 91 ALA A C 1
ATOM 673 O O . ALA A 1 91 ? -8.769 -4.910 20.112 1.00 93.44 91 ALA A O 1
ATOM 674 N N . SER A 1 92 ? -9.370 -4.213 18.062 1.00 93.56 92 SER A N 1
ATOM 675 C CA . SER A 1 92 ? -9.647 -5.554 17.542 1.00 93.56 92 SER A CA 1
ATOM 676 C C . SER A 1 92 ? -8.453 -6.193 16.829 1.00 93.56 92 SER A C 1
ATOM 678 O O . SER A 1 92 ? -8.460 -7.405 16.613 1.00 93.56 92 SER A O 1
ATOM 680 N N . GLY A 1 93 ? -7.438 -5.409 16.457 1.00 90.69 93 GLY A N 1
ATOM 681 C CA . GLY A 1 93 ? -6.288 -5.863 15.677 1.00 90.69 93 GLY A CA 1
ATOM 682 C C . GLY A 1 93 ? -6.646 -6.226 14.235 1.00 90.69 93 GLY A C 1
ATOM 683 O O . GLY A 1 93 ? -6.011 -7.098 13.639 1.00 90.69 93 GLY A O 1
ATOM 684 N N . ARG A 1 94 ? -7.698 -5.618 13.668 1.00 92.81 94 ARG A N 1
ATOM 685 C CA . ARG A 1 94 ? -8.268 -6.031 12.376 1.00 92.81 94 ARG A CA 1
ATOM 686 C C . ARG A 1 94 ? -8.260 -4.915 11.348 1.00 92.81 94 ARG A C 1
ATOM 688 O O . ARG A 1 94 ? -8.613 -3.772 11.624 1.00 92.81 94 ARG A O 1
ATOM 695 N N . PHE A 1 95 ? -7.944 -5.298 10.115 1.00 94.56 95 PHE A N 1
ATOM 696 C CA . PHE A 1 95 ? -8.237 -4.483 8.947 1.00 94.56 95 PHE A CA 1
ATOM 697 C C . PHE A 1 95 ? -9.688 -4.679 8.515 1.00 94.56 95 PHE A C 1
ATOM 699 O O . PHE A 1 95 ? -10.160 -5.811 8.391 1.00 94.56 95 PHE A O 1
ATOM 706 N N . THR A 1 96 ? -10.372 -3.572 8.243 1.00 95.62 96 THR A N 1
ATOM 707 C CA . THR A 1 96 ? -11.718 -3.551 7.667 1.00 95.62 96 THR A CA 1
ATOM 708 C C . THR A 1 96 ? -11.686 -2.735 6.376 1.00 95.62 96 THR A C 1
ATOM 710 O O . THR A 1 96 ? -11.237 -1.586 6.421 1.00 95.62 96 THR A O 1
ATOM 713 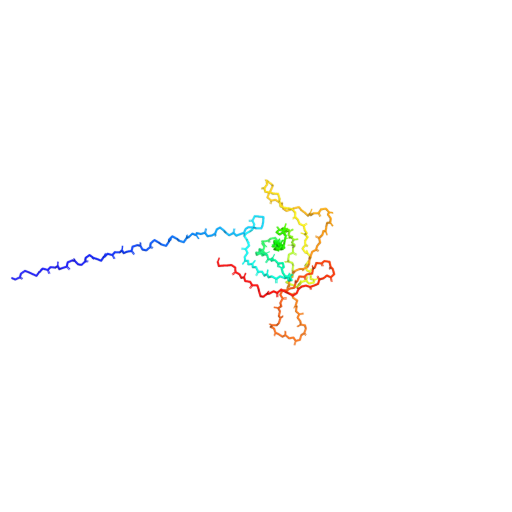N N . PRO A 1 97 ? -12.132 -3.288 5.233 1.00 95.38 97 PRO A N 1
ATOM 714 C CA . PRO A 1 97 ? -12.213 -2.542 3.981 1.00 95.38 97 PRO A CA 1
ATOM 715 C C . PRO A 1 97 ? -13.049 -1.270 4.136 1.00 95.38 97 PRO A C 1
ATOM 717 O O . PRO A 1 97 ? -14.086 -1.279 4.801 1.00 95.38 97 PRO A O 1
ATOM 720 N N . ASP A 1 98 ? -12.608 -0.181 3.514 1.00 91.31 98 ASP A N 1
ATOM 721 C CA . ASP A 1 98 ? -13.404 1.038 3.445 1.00 91.31 98 ASP A CA 1
ATOM 722 C C . ASP A 1 98 ? -14.684 0.772 2.624 1.00 91.31 98 ASP A C 1
ATOM 724 O O . ASP A 1 98 ? -14.610 0.115 1.579 1.00 91.31 98 ASP A O 1
ATOM 728 N N . PRO A 1 99 ? -15.861 1.257 3.065 1.00 90.94 99 PRO A N 1
ATOM 729 C CA . PRO A 1 99 ? -17.135 0.991 2.393 1.00 90.94 99 PRO A CA 1
ATOM 730 C C . PRO A 1 99 ? -17.211 1.553 0.969 1.00 90.94 99 PRO A C 1
ATOM 732 O O . PRO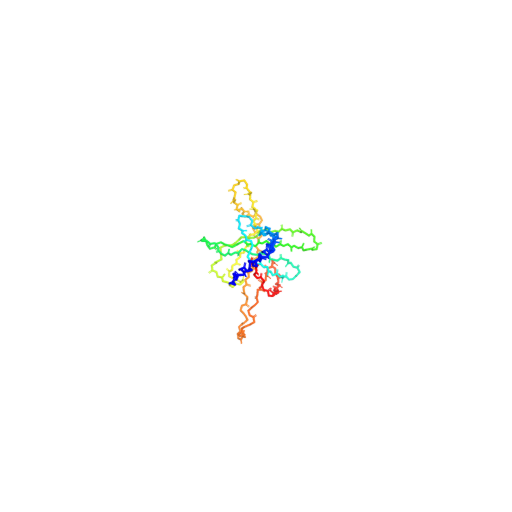 A 1 99 ? -18.050 1.108 0.189 1.00 90.94 99 PRO A O 1
ATOM 735 N N . ALA A 1 100 ? -16.347 2.504 0.599 1.00 91.94 100 ALA A N 1
ATOM 736 C CA . ALA A 1 100 ? -16.256 2.979 -0.778 1.00 91.94 100 ALA A CA 1
ATOM 737 C C . ALA A 1 100 ? -15.545 1.979 -1.712 1.00 91.94 100 ALA A C 1
ATOM 739 O O . ALA A 1 100 ? -15.514 2.203 -2.920 1.00 91.94 100 ALA A O 1
ATOM 740 N N . HIS A 1 101 ? -14.962 0.897 -1.174 1.00 88.69 101 HIS A N 1
ATOM 741 C CA . HIS A 1 101 ? -14.240 -0.139 -1.920 1.00 88.69 101 HIS A CA 1
ATOM 742 C C . HIS A 1 101 ? -13.187 0.431 -2.884 1.00 88.69 101 HIS A C 1
ATOM 744 O O . HIS A 1 101 ? -12.966 -0.086 -3.981 1.00 88.69 101 HIS A O 1
ATOM 750 N N . ILE A 1 102 ? -12.524 1.513 -2.466 1.00 95.00 102 ILE A N 1
ATOM 751 C CA . ILE A 1 102 ? -11.447 2.136 -3.232 1.00 95.00 102 ILE A CA 1
ATOM 752 C C . ILE A 1 102 ? -10.304 1.131 -3.353 1.00 95.00 102 ILE A C 1
ATOM 754 O O . ILE A 1 102 ? -9.876 0.538 -2.361 1.00 95.00 102 ILE A O 1
ATOM 758 N N . THR A 1 103 ? -9.801 0.950 -4.572 1.00 96.19 103 THR A N 1
ATOM 759 C CA . THR A 1 103 ? -8.686 0.046 -4.846 1.00 96.19 103 THR A CA 1
ATOM 760 C C . THR A 1 103 ? -7.556 0.748 -5.575 1.00 96.19 103 THR A C 1
ATOM 762 O O . THR A 1 103 ? -7.754 1.722 -6.304 1.00 96.19 103 THR A O 1
ATOM 765 N N . ILE A 1 104 ? -6.360 0.207 -5.387 1.00 96.19 104 ILE A N 1
ATOM 766 C CA . ILE A 1 104 ? -5.169 0.532 -6.163 1.00 96.19 104 ILE A CA 1
ATOM 767 C C . ILE A 1 104 ? -4.539 -0.760 -6.667 1.00 96.19 104 ILE A C 1
ATOM 769 O O . ILE A 1 104 ? -4.798 -1.850 -6.153 1.00 96.19 104 ILE A O 1
ATOM 773 N N . ARG A 1 105 ? -3.658 -0.638 -7.648 1.00 95.06 105 ARG A N 1
ATOM 774 C CA . ARG A 1 105 ? -2.827 -1.742 -8.132 1.00 95.06 105 ARG A CA 1
ATOM 775 C C . ARG A 1 105 ? -1.377 -1.410 -7.858 1.00 95.06 105 ARG A C 1
ATOM 777 O O . ARG A 1 105 ? -0.937 -0.328 -8.232 1.00 95.06 105 ARG A O 1
ATOM 784 N N . PHE A 1 106 ? -0.651 -2.313 -7.214 1.00 93.38 106 PHE A N 1
ATOM 785 C CA . PHE A 1 106 ? 0.758 -2.122 -6.881 1.00 93.38 106 PHE A CA 1
ATOM 786 C C . PHE A 1 106 ? 1.516 -3.435 -7.047 1.00 93.38 106 PHE A C 1
ATOM 788 O O . PHE A 1 106 ? 1.093 -4.473 -6.546 1.00 93.38 106 PHE A O 1
ATOM 795 N N . GLY A 1 107 ? 2.643 -3.398 -7.746 1.00 90.31 107 GLY A N 1
ATOM 796 C CA . GLY A 1 107 ? 3.465 -4.581 -7.981 1.00 90.31 107 GLY A CA 1
ATOM 797 C C . GLY A 1 107 ? 4.480 -4.342 -9.083 1.00 90.31 107 GLY A C 1
ATOM 798 O O . GLY A 1 107 ? 4.630 -3.221 -9.570 1.00 90.31 107 GLY A O 1
ATOM 799 N N . ILE A 1 108 ? 5.163 -5.395 -9.505 1.00 86.88 108 ILE A N 1
ATOM 800 C CA . ILE A 1 108 ? 6.107 -5.340 -10.616 1.00 86.88 108 ILE A CA 1
ATOM 801 C C . ILE A 1 108 ? 5.320 -5.248 -11.924 1.00 86.88 108 ILE A C 1
ATOM 803 O O . ILE A 1 108 ? 4.317 -5.934 -12.114 1.00 86.88 108 ILE A O 1
ATOM 807 N N . LYS A 1 109 ? 5.749 -4.401 -12.855 1.00 81.62 109 LYS A N 1
ATOM 808 C CA . LYS A 1 109 ? 5.263 -4.470 -14.236 1.00 81.62 109 LYS A CA 1
ATOM 809 C C . LYS A 1 109 ? 6.395 -4.974 -15.109 1.00 81.62 109 LYS A C 1
ATOM 811 O O . LYS A 1 109 ? 7.349 -4.237 -15.350 1.00 81.62 109 LYS A O 1
ATOM 816 N N . MET A 1 110 ? 6.264 -6.209 -15.584 1.00 68.88 110 MET A N 1
ATOM 817 C CA . MET A 1 110 ? 7.189 -6.744 -16.575 1.00 68.88 110 MET A CA 1
ATOM 818 C C . MET A 1 110 ? 7.022 -5.955 -17.872 1.00 68.88 110 MET A C 1
ATOM 820 O O . MET A 1 110 ? 5.926 -5.891 -18.436 1.00 68.88 110 MET A O 1
ATOM 824 N N . GLN A 1 111 ? 8.101 -5.343 -18.352 1.00 64.75 111 GLN A N 1
ATOM 825 C CA . GLN A 1 111 ? 8.148 -4.881 -19.734 1.00 64.75 111 GLN A CA 1
ATOM 826 C C . GLN A 1 111 ? 8.508 -6.074 -20.613 1.00 64.75 111 GLN A C 1
ATOM 828 O O . GLN A 1 111 ? 9.581 -6.660 -20.493 1.00 64.75 111 GLN A O 1
ATOM 833 N N . THR A 1 112 ? 7.589 -6.454 -21.498 1.00 59.91 112 THR A N 1
ATOM 834 C CA . THR A 1 112 ? 7.815 -7.539 -22.454 1.00 59.91 112 THR A CA 1
ATOM 835 C C . THR A 1 112 ? 9.068 -7.257 -23.284 1.00 59.91 112 THR A C 1
ATOM 837 O O . THR A 1 112 ? 9.128 -6.241 -23.975 1.00 59.91 112 THR A O 1
ATOM 840 N N . GLY A 1 113 ? 10.044 -8.168 -23.240 1.00 54.56 113 GLY A N 1
ATOM 841 C CA . GLY A 1 113 ? 11.213 -8.160 -24.126 1.00 54.56 113 GLY A CA 1
ATOM 842 C C . GLY A 1 113 ? 12.470 -7.458 -23.604 1.00 54.56 113 GLY A C 1
ATOM 843 O O . GLY A 1 113 ? 13.465 -7.458 -24.325 1.00 54.56 113 GLY A O 1
ATOM 844 N N . VAL A 1 114 ? 12.477 -6.908 -22.381 1.00 53.72 114 VAL A N 1
ATOM 845 C CA . VAL A 1 114 ? 13.686 -6.297 -21.792 1.00 53.72 114 VAL A CA 1
ATOM 846 C C . VAL A 1 114 ? 13.952 -6.866 -20.391 1.00 53.72 114 VAL A C 1
ATOM 848 O O . VAL A 1 114 ? 13.331 -6.443 -19.417 1.00 53.72 114 VAL A O 1
ATOM 851 N N . PRO A 1 115 ? 14.862 -7.847 -20.261 1.00 49.41 115 PRO A N 1
ATOM 852 C CA . PRO A 1 115 ? 15.271 -8.375 -18.962 1.00 49.41 115 PRO A CA 1
ATOM 853 C C . PRO A 1 115 ? 15.873 -7.278 -18.069 1.00 49.41 115 PRO A C 1
ATOM 855 O O . PRO A 1 115 ? 16.718 -6.506 -18.519 1.00 49.41 115 PRO A O 1
ATOM 858 N N . GLY A 1 116 ? 15.469 -7.223 -16.797 1.00 54.12 116 GLY A N 1
ATOM 859 C CA . GLY A 1 116 ? 16.078 -6.338 -15.792 1.00 54.12 116 GLY A CA 1
ATOM 860 C C . GLY A 1 116 ? 15.507 -4.917 -15.704 1.00 54.12 116 GLY A C 1
ATOM 861 O O . GLY A 1 116 ? 16.009 -4.115 -14.918 1.00 54.12 116 GLY A O 1
ATOM 862 N N . THR A 1 117 ? 14.448 -4.586 -16.452 1.00 57.28 117 THR A N 1
ATOM 863 C CA . THR A 1 117 ? 13.717 -3.306 -16.312 1.00 57.28 117 THR A CA 1
ATOM 864 C C . THR A 1 117 ? 12.480 -3.407 -15.419 1.00 57.28 117 THR A C 1
ATOM 866 O O . THR A 1 117 ? 11.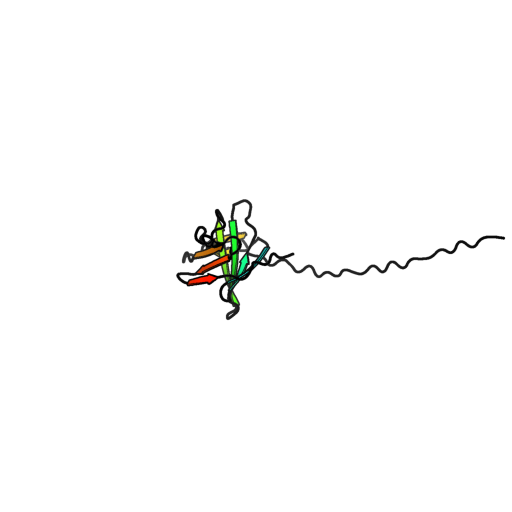644 -2.501 -15.417 1.00 57.28 117 THR A O 1
ATOM 869 N N . ASP A 1 118 ? 12.354 -4.495 -14.660 1.00 67.62 118 ASP A N 1
ATOM 870 C CA . ASP A 1 118 ? 11.254 -4.738 -13.733 1.00 67.62 118 ASP A CA 1
ATOM 871 C C . ASP A 1 118 ? 11.216 -3.650 -12.661 1.00 67.62 118 ASP A C 1
ATOM 873 O O . ASP A 1 118 ? 12.042 -3.589 -11.749 1.00 67.62 118 ASP A O 1
ATOM 877 N N . ARG A 1 119 ? 10.248 -2.744 -12.794 1.00 77.94 119 ARG A N 1
ATOM 878 C CA . ARG A 1 119 ? 10.002 -1.686 -11.818 1.00 77.94 119 ARG A CA 1
ATOM 879 C C . ARG A 1 119 ? 8.645 -1.877 -11.187 1.00 77.94 119 ARG A C 1
ATOM 881 O O . ARG A 1 119 ? 7.669 -2.252 -11.850 1.00 77.94 119 ARG A O 1
ATOM 888 N N . TYR A 1 120 ? 8.580 -1.541 -9.905 1.00 88.94 120 TYR A N 1
ATOM 889 C CA . TYR A 1 120 ? 7.302 -1.364 -9.252 1.00 88.94 120 TYR A CA 1
ATOM 890 C C . TYR A 1 120 ? 6.514 -0.273 -9.973 1.00 88.94 120 TYR A C 1
ATOM 892 O O . TYR A 1 120 ? 7.053 0.748 -10.404 1.00 88.94 120 TYR A O 1
ATOM 900 N N . ASN A 1 121 ? 5.233 -0.533 -10.156 1.00 92.44 121 ASN A N 1
ATOM 901 C CA . ASN A 1 121 ? 4.277 0.402 -10.703 1.00 92.44 121 ASN A CA 1
ATOM 902 C C . ASN A 1 121 ? 3.096 0.472 -9.753 1.00 92.44 121 ASN A C 1
ATOM 904 O O . ASN A 1 121 ? 2.694 -0.536 -9.166 1.00 92.44 121 ASN A O 1
ATOM 908 N N . MET A 1 122 ? 2.516 1.659 -9.667 1.00 94.62 122 MET A N 1
ATOM 909 C CA . MET A 1 122 ? 1.286 1.894 -8.940 1.00 94.62 122 MET A CA 1
ATOM 910 C C . MET A 1 122 ? 0.236 2.459 -9.885 1.00 94.62 122 MET A C 1
ATOM 912 O O . MET A 1 122 ? 0.543 3.322 -10.699 1.00 94.62 122 MET A O 1
ATOM 916 N N . THR A 1 123 ? -0.998 1.979 -9.798 1.00 95.00 123 THR A N 1
ATOM 917 C CA . THR A 1 123 ? -2.136 2.559 -10.517 1.00 95.00 123 THR A CA 1
ATOM 918 C C . THR A 1 123 ? -3.201 2.966 -9.513 1.00 95.00 123 THR A C 1
ATOM 920 O O . THR A 1 123 ? -3.637 2.134 -8.715 1.00 95.00 123 THR A O 1
ATOM 923 N N . ILE A 1 124 ? -3.608 4.233 -9.563 1.00 93.00 124 ILE A N 1
ATOM 924 C CA . ILE A 1 124 ? -4.699 4.799 -8.764 1.00 93.00 124 ILE A CA 1
ATOM 925 C C . ILE A 1 124 ? -5.744 5.327 -9.747 1.00 93.00 124 ILE A C 1
ATOM 927 O O . ILE A 1 124 ? -5.455 6.208 -10.560 1.00 93.00 124 ILE A O 1
ATOM 931 N N . GLY A 1 125 ? -6.950 4.755 -9.722 1.00 89.81 125 GLY A N 1
ATOM 932 C CA . GLY A 1 125 ? -7.945 5.007 -10.767 1.00 89.81 125 GLY A CA 1
ATOM 933 C C . GLY A 1 125 ? -7.386 4.670 -12.156 1.00 89.81 125 GLY A C 1
ATOM 934 O O . GLY A 1 125 ? -6.955 3.544 -12.391 1.00 89.81 125 GLY A O 1
ATOM 935 N N . ASN A 1 126 ? -7.352 5.658 -13.056 1.00 90.00 126 ASN A N 1
ATOM 936 C CA . ASN A 1 126 ? -6.822 5.516 -14.421 1.00 90.00 126 ASN A CA 1
ATOM 937 C C . ASN A 1 126 ? -5.381 6.036 -14.584 1.00 90.00 126 ASN A C 1
ATOM 939 O O . ASN A 1 126 ? -4.861 6.064 -15.698 1.00 90.00 126 ASN A O 1
ATOM 943 N N . GLN A 1 127 ? -4.742 6.490 -13.503 1.00 92.56 127 GLN A N 1
ATOM 944 C CA . GLN A 1 127 ? -3.394 7.053 -13.545 1.00 92.56 127 GLN A CA 1
ATOM 945 C C . GLN A 1 127 ? -2.365 6.018 -13.110 1.00 92.56 127 GLN A C 1
ATOM 947 O O . GLN A 1 127 ? -2.523 5.380 -12.070 1.00 92.56 127 GLN A O 1
ATOM 952 N N . GLN A 1 128 ? -1.299 5.880 -13.900 1.00 92.25 128 GLN A N 1
ATOM 953 C CA . GLN A 1 128 ? -0.191 4.976 -13.621 1.00 92.25 128 GLN A CA 1
ATOM 954 C C . GLN A 1 128 ? 1.073 5.759 -13.249 1.00 92.25 128 GLN A C 1
ATOM 956 O O . GLN A 1 128 ? 1.452 6.710 -13.929 1.00 92.25 128 GLN A O 1
ATOM 961 N N . PHE A 1 129 ? 1.760 5.294 -12.211 1.00 92.44 129 PHE A N 1
ATOM 962 C CA . PHE A 1 129 ? 3.005 5.843 -11.696 1.00 92.44 129 PHE A CA 1
ATOM 963 C C . PHE A 1 129 ? 4.095 4.773 -11.746 1.00 92.44 129 PHE A C 1
ATOM 965 O O . PHE A 1 129 ? 3.925 3.675 -11.210 1.00 92.44 129 PHE A O 1
ATOM 972 N N . VAL A 1 130 ? 5.225 5.095 -12.374 1.00 91.50 130 VAL A N 1
ATOM 973 C CA . VAL A 1 130 ? 6.442 4.282 -12.277 1.00 91.50 130 VAL A CA 1
ATOM 974 C C . VAL A 1 130 ? 7.111 4.616 -10.951 1.00 91.50 130 VAL A C 1
ATOM 976 O O . VAL A 1 130 ? 7.319 5.791 -10.647 1.00 91.50 130 VAL A O 1
ATOM 979 N N . CYS A 1 131 ? 7.433 3.596 -10.166 1.00 92.69 131 CYS A N 1
ATOM 980 C CA . CYS A 1 131 ? 8.045 3.788 -8.863 1.00 92.69 131 CYS A CA 1
ATOM 981 C C . CYS A 1 131 ? 9.576 3.827 -8.951 1.00 92.69 131 CYS A C 1
ATOM 983 O O . CYS A 1 131 ? 10.185 3.283 -9.882 1.00 92.69 131 CYS A O 1
ATOM 985 N N . SER A 1 132 ? 10.206 4.455 -7.961 1.00 92.25 132 SER A N 1
ATOM 986 C CA . SER A 1 132 ? 11.644 4.353 -7.730 1.00 92.25 132 SER A CA 1
ATOM 987 C C . SER A 1 132 ? 12.037 2.907 -7.386 1.00 92.25 132 SER A C 1
ATOM 989 O O . SER A 1 132 ? 11.174 2.088 -7.047 1.00 92.25 132 SER A O 1
ATOM 991 N N . PRO A 1 133 ? 13.336 2.560 -7.424 1.00 89.88 133 PRO A N 1
ATOM 992 C CA . PRO A 1 133 ? 13.806 1.312 -6.834 1.00 89.88 133 PRO A CA 1
ATOM 993 C C . PRO A 1 133 ? 13.281 1.146 -5.403 1.00 89.88 133 PRO A C 1
ATOM 995 O O . PRO A 1 133 ? 13.119 2.130 -4.678 1.00 89.88 133 PRO A O 1
ATOM 998 N N . PHE A 1 134 ? 12.967 -0.094 -5.042 1.00 88.62 134 PHE A N 1
ATOM 999 C CA . PHE A 1 134 ? 12.471 -0.438 -3.717 1.00 88.62 134 PHE A CA 1
ATOM 1000 C C . PHE A 1 134 ? 13.651 -0.618 -2.757 1.00 88.62 134 PHE A C 1
ATOM 1002 O O . PHE A 1 134 ? 14.586 -1.360 -3.065 1.00 88.62 134 PHE A O 1
ATOM 1009 N N . THR A 1 135 ? 13.599 0.041 -1.605 1.00 91.12 135 THR A N 1
ATOM 1010 C CA . THR A 1 135 ? 14.624 -0.019 -0.558 1.00 91.12 135 THR A CA 1
ATOM 1011 C C . THR A 1 135 ? 14.111 -0.878 0.588 1.00 91.12 135 THR A C 1
ATOM 1013 O O . THR A 1 135 ? 13.105 -0.536 1.199 1.00 91.12 135 THR A O 1
ATOM 1016 N N . ILE A 1 136 ? 14.797 -1.981 0.891 1.00 90.69 136 ILE A N 1
ATOM 1017 C CA . ILE A 1 136 ? 14.498 -2.830 2.053 1.00 90.69 136 ILE A CA 1
ATOM 1018 C C . ILE A 1 136 ? 15.128 -2.205 3.301 1.00 90.69 136 ILE A C 1
ATOM 1020 O O . ILE A 1 136 ? 16.266 -1.732 3.247 1.00 90.69 136 ILE A O 1
ATOM 1024 N N . PHE A 1 137 ? 14.390 -2.185 4.409 1.00 90.44 137 PHE A N 1
ATOM 1025 C CA . PHE A 1 137 ? 14.905 -1.700 5.687 1.00 90.44 137 PHE A CA 1
ATOM 1026 C C . PHE A 1 137 ? 15.872 -2.716 6.323 1.00 90.44 137 PHE A C 1
ATOM 1028 O O . PHE A 1 137 ? 15.678 -3.919 6.136 1.00 90.44 137 PHE A O 1
ATOM 1035 N N . PRO A 1 138 ? 16.924 -2.244 7.020 1.00 77.06 138 PRO A N 1
ATOM 1036 C CA . PRO A 1 138 ? 17.918 -3.100 7.669 1.00 77.06 138 PRO A CA 1
ATOM 1037 C C . PRO A 1 138 ? 17.376 -3.865 8.883 1.00 77.06 138 PRO A C 1
ATOM 1039 O O . PRO A 1 138 ? 16.403 -3.390 9.513 1.00 77.06 138 PRO A O 1
#

Radius of gyration: 23.39 Å; chains: 1; bounding box: 85×34×65 Å

Secondary structure (DSSP, 8-state):
---------------------PPPPEETTEEEEEEEEETTEEEEEEPP-TTSEEEEEEEETTTTEEEEEEEE---SBTTT-EEEEEEEETTTTEEEE-TT--EEEEEEEPPTT-TT--EEEEEETTEEEEBPPPEE--

Sequence (138 aa):
MTMMKKTCMALLTVASCSGIAQAAEMIGPYPAVGETNCGGLKVLSTAINSDNMMALKITDPSNNLTQLYLAKRTEDMSDKVAYTLSRYDEASGRFTPDPAHITIRFGIKMQTGVPGTDRYNMTIGNQQFVCSPFTIFP

Foldseek 3Di:
DDDDDDDDDDDPPPPPPPPPPDDFDDQQVFGFFWWKAWPQKIWTKGPQDPQQKIKIWIARPVVRDIWIWMWNPPDQAQVPIKTATWDADNVVSDTDGDPVRFIKTWGWHDDPPDPPPTFIWIGGPNDITTIDDMDTDD

Organism: NCBI:txid667120